Protein AF-X1Q5K1-F1 (afdb_monomer_lite)

pLDDT: mean 83.17, std 6.14, range [56.25, 90.0]

Organism: NCBI:txid412755

Sequence (52 aa):
LLFFKGSSTEITWEKPDLRSRTLFLDKEGNRIALAPGNVWIQIVPSDLKIQH

Foldseek 3Di:
DDADPNDDADWDWDDPDPPDDIFIAHPVRDTDDDDPDDDDDDDDDPPDDDDD

InterPro domains:
  IPR023158 YerB-like superfamily [G3DSA:3.50.90.10] (1-52)
  IPR023158 YerB-like superfamily [SSF159774] (2-47)
  IPR035328 DUF3048, C-terminal domain [PF17479] (2-41)

Structure (mmCIF, N/CA/C/O backbone):
data_AF-X1Q5K1-F1
#
_entry.id   AF-X1Q5K1-F1
#
loop_
_atom_site.group_PDB
_atom_site.id
_atom_site.type_symbol
_atom_site.label_atom_id
_atom_site.label_alt_id
_atom_site.label_comp_id
_atom_site.label_asym_id
_atom_site.label_entity_id
_ato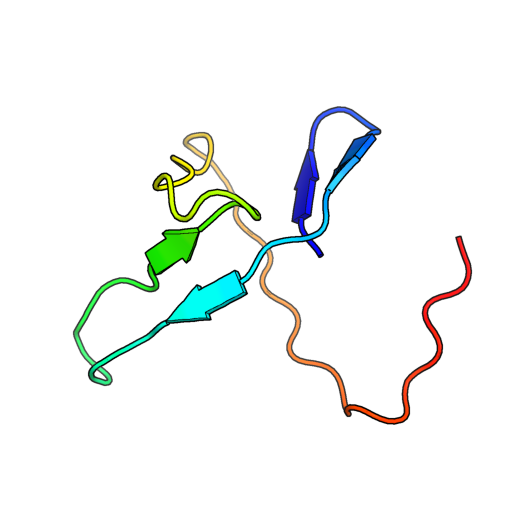m_site.label_seq_id
_atom_site.pdbx_PDB_ins_code
_atom_site.Cartn_x
_atom_site.Cartn_y
_atom_site.Cartn_z
_atom_site.occupancy
_atom_site.B_iso_or_equiv
_atom_site.auth_seq_id
_atom_site.auth_comp_id
_atom_site.auth_asym_id
_atom_site.auth_atom_id
_atom_site.pdbx_PDB_model_num
ATOM 1 N N . LEU A 1 1 ? 3.583 1.464 4.127 1.00 82.19 1 LEU A N 1
ATOM 2 C CA . LEU A 1 1 ? 3.136 2.361 5.219 1.00 82.19 1 LEU A CA 1
ATOM 3 C C . LEU A 1 1 ? 1.938 3.160 4.734 1.00 82.19 1 LEU A C 1
ATOM 5 O O . LEU A 1 1 ? 1.954 3.618 3.597 1.00 82.19 1 LEU A O 1
ATOM 9 N N . LEU A 1 2 ? 0.920 3.303 5.573 1.00 83.44 2 LEU A N 1
ATOM 10 C CA . LEU A 1 2 ? -0.230 4.176 5.371 1.00 83.44 2 LEU A CA 1
ATOM 11 C C . LEU A 1 2 ? -0.132 5.339 6.353 1.00 83.44 2 LEU A C 1
ATOM 13 O O . LEU A 1 2 ? 0.066 5.114 7.545 1.00 83.44 2 LEU A O 1
ATOM 17 N N . PHE A 1 3 ? -0.300 6.561 5.857 1.00 83.00 3 PHE A N 1
ATOM 18 C CA . PHE A 1 3 ? -0.362 7.764 6.680 1.00 83.00 3 PHE A CA 1
ATOM 19 C C . PHE A 1 3 ? -1.788 8.289 6.677 1.00 83.00 3 PHE A C 1
ATOM 21 O O . PHE A 1 3 ? -2.311 8.671 5.630 1.00 83.00 3 PHE A O 1
ATOM 28 N N . PHE A 1 4 ? -2.433 8.291 7.839 1.00 80.69 4 PHE A N 1
ATOM 29 C CA . PHE A 1 4 ? -3.810 8.750 7.966 1.00 80.69 4 PHE A CA 1
ATOM 30 C C . PHE A 1 4 ? -4.032 9.423 9.319 1.00 80.69 4 PHE A C 1
ATOM 32 O O . PHE A 1 4 ? -3.646 8.890 10.354 1.00 80.69 4 PHE A O 1
ATOM 39 N N . LYS A 1 5 ? -4.653 10.613 9.312 1.00 76.94 5 LYS A N 1
ATOM 40 C CA . LYS A 1 5 ? -4.971 11.408 10.519 1.00 76.94 5 LYS A CA 1
ATOM 41 C C . LYS A 1 5 ? -3.781 11.643 11.472 1.00 76.94 5 LYS A C 1
ATOM 43 O O . LYS A 1 5 ? -3.960 11.703 12.681 1.00 76.94 5 LYS A O 1
ATOM 48 N N . GLY A 1 6 ? -2.569 11.783 10.932 1.00 79.88 6 GLY A N 1
ATOM 49 C CA . GLY A 1 6 ? -1.354 11.988 11.733 1.00 79.88 6 GLY A CA 1
ATOM 50 C C . GLY A 1 6 ? -0.772 10.711 12.347 1.00 79.88 6 GLY A C 1
ATOM 51 O O . GLY A 1 6 ? 0.224 10.784 13.057 1.00 79.88 6 GLY A O 1
ATOM 52 N N . SER A 1 7 ? -1.348 9.544 12.056 1.00 79.62 7 SER A N 1
ATOM 53 C CA . SER A 1 7 ? -0.799 8.246 12.443 1.00 79.62 7 SER A CA 1
ATOM 54 C C . SER A 1 7 ? -0.193 7.535 11.237 1.00 79.62 7 SER A C 1
ATOM 56 O O . SER A 1 7 ? -0.705 7.623 10.117 1.00 79.62 7 SER A O 1
ATOM 58 N N . SER A 1 8 ? 0.904 6.820 11.478 1.00 84.56 8 SER A N 1
ATOM 59 C CA . SER A 1 8 ? 1.487 5.883 10.528 1.00 84.56 8 SER A CA 1
ATOM 60 C C . SER A 1 8 ? 1.082 4.461 10.904 1.00 84.56 8 SER A C 1
ATOM 62 O O . SER A 1 8 ? 1.039 4.082 12.074 1.00 84.56 8 SER A O 1
ATOM 64 N N . THR A 1 9 ? 0.730 3.662 9.907 1.00 85.00 9 THR A N 1
ATOM 65 C CA . THR A 1 9 ? 0.367 2.259 10.101 1.00 85.00 9 THR A CA 1
ATOM 66 C C . THR A 1 9 ? 1.065 1.417 9.054 1.00 85.00 9 THR A C 1
ATOM 68 O O . THR A 1 9 ? 1.114 1.755 7.869 1.00 85.00 9 THR A O 1
ATOM 71 N N . GLU A 1 10 ? 1.652 0.316 9.495 1.00 87.75 10 GLU A N 1
ATOM 72 C CA . GLU A 1 10 ? 2.244 -0.652 8.589 1.00 87.75 10 GLU A CA 1
ATOM 73 C C . GLU A 1 10 ? 1.143 -1.519 7.985 1.00 87.75 10 GLU A C 1
ATOM 75 O O . GLU A 1 10 ? 0.293 -2.053 8.693 1.00 87.75 10 GLU A O 1
ATOM 80 N N . ILE A 1 11 ? 1.147 -1.587 6.658 1.00 90.00 11 ILE A N 1
ATOM 81 C CA . ILE A 1 11 ? 0.115 -2.233 5.857 1.00 90.00 11 ILE A CA 1
ATOM 82 C C . ILE A 1 11 ? 0.790 -3.039 4.757 1.00 90.00 11 ILE A C 1
ATOM 84 O O . ILE A 1 11 ? 1.876 -2.668 4.292 1.00 90.00 11 ILE A O 1
ATOM 88 N N . THR A 1 12 ? 0.124 -4.093 4.313 1.00 90.00 12 THR A N 1
ATOM 89 C CA . THR A 1 12 ? 0.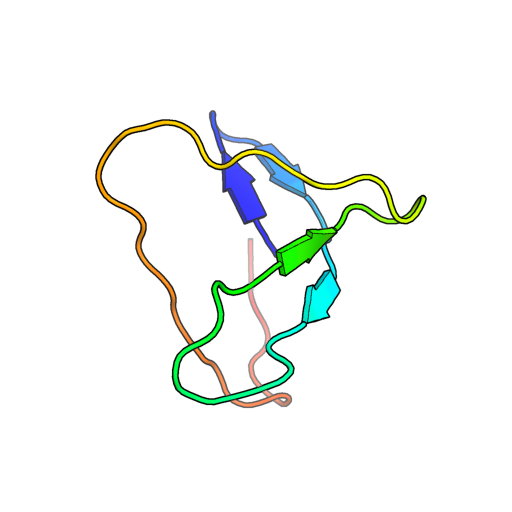479 -4.816 3.094 1.00 90.00 12 THR A CA 1
ATOM 90 C C . THR A 1 12 ? -0.471 -4.402 1.977 1.00 90.00 12 THR A C 1
ATOM 92 O O . THR A 1 12 ? -1.546 -3.839 2.209 1.00 90.00 12 THR A O 1
ATOM 95 N N . TRP A 1 13 ? -0.047 -4.590 0.733 1.00 88.44 13 TRP A N 1
ATOM 96 C CA . TRP A 1 13 ? -0.898 -4.314 -0.412 1.00 88.44 13 TRP A CA 1
ATOM 97 C C . TRP A 1 13 ? -0.721 -5.380 -1.479 1.00 88.44 13 TRP A C 1
ATOM 99 O O . TRP A 1 13 ? 0.359 -5.946 -1.635 1.00 88.44 13 TRP A O 1
ATOM 109 N N . GLU A 1 14 ? -1.791 -5.627 -2.221 1.00 89.00 14 GLU A N 1
ATOM 110 C CA . GLU A 1 14 ? -1.814 -6.586 -3.315 1.00 89.00 14 GLU A CA 1
ATOM 111 C C . GLU A 1 14 ? -2.533 -5.978 -4.518 1.00 89.00 14 GLU A C 1
ATOM 113 O O . GLU A 1 14 ? -3.547 -5.285 -4.387 1.00 89.00 14 GLU A O 1
ATOM 118 N N . LYS A 1 15 ? -2.004 -6.226 -5.714 1.00 88.12 15 LYS A N 1
ATOM 119 C CA . LYS A 1 15 ? -2.650 -5.858 -6.973 1.00 88.12 15 LYS A CA 1
ATOM 120 C C . LYS A 1 15 ? -2.544 -7.042 -7.937 1.00 88.12 15 LYS A C 1
ATOM 122 O O . LYS A 1 15 ? -1.530 -7.151 -8.622 1.00 88.12 15 LYS A O 1
ATOM 127 N N . PRO A 1 16 ? -3.572 -7.910 -7.990 1.00 84.38 16 PRO A N 1
ATOM 128 C CA . PRO A 1 16 ? -3.511 -9.159 -8.751 1.00 84.38 16 PRO A CA 1
ATOM 129 C C . PRO A 1 16 ? -3.310 -8.937 -10.251 1.00 84.38 16 PRO A C 1
ATOM 131 O O . PRO A 1 16 ? -2.599 -9.683 -10.915 1.00 84.38 16 PRO A O 1
ATOM 134 N N . ASP A 1 17 ? -3.922 -7.883 -10.789 1.00 89.44 17 ASP A N 1
ATOM 135 C CA . ASP A 1 17 ? -3.798 -7.521 -12.194 1.00 89.44 17 ASP A CA 1
ATOM 136 C C . ASP A 1 17 ? -3.833 -6.001 -12.397 1.00 89.44 17 ASP A C 1
ATOM 138 O O . ASP A 1 17 ? -4.220 -5.227 -11.513 1.00 89.44 17 ASP A O 1
ATOM 142 N N . LEU A 1 18 ? -3.425 -5.555 -13.588 1.00 83.06 18 LEU A N 1
ATOM 143 C CA . LEU A 1 18 ? -3.335 -4.137 -13.946 1.00 83.06 18 LEU A CA 1
ATOM 144 C C . LEU A 1 18 ? -4.685 -3.407 -13.898 1.00 83.06 18 LEU A C 1
ATOM 146 O O . LEU A 1 18 ? -4.709 -2.219 -13.576 1.00 83.06 18 LEU A O 1
ATOM 150 N N . ARG A 1 19 ? -5.802 -4.097 -14.141 1.00 86.75 19 ARG A N 1
ATOM 151 C CA . ARG A 1 19 ? -7.159 -3.524 -14.143 1.00 86.75 19 ARG A CA 1
ATOM 152 C C . ARG A 1 19 ? -7.839 -3.612 -12.774 1.00 86.75 19 ARG A C 1
ATOM 154 O O . ARG A 1 19 ? -8.749 -2.835 -12.498 1.00 86.75 19 ARG A O 1
ATOM 161 N N . SER A 1 20 ? -7.372 -4.499 -11.905 1.00 84.88 20 SER A N 1
ATOM 162 C CA . SER A 1 20 ? -7.899 -4.695 -10.563 1.00 84.88 20 SER A CA 1
ATOM 163 C C . SER A 1 20 ? -7.594 -3.528 -9.643 1.00 84.88 20 SER A C 1
ATOM 165 O O . SER A 1 20 ? -6.603 -2.808 -9.783 1.00 84.88 20 SER A O 1
ATOM 167 N N . ARG A 1 21 ? -8.449 -3.350 -8.641 1.00 83.56 21 ARG A N 1
ATOM 168 C CA . ARG A 1 21 ? -8.191 -2.388 -7.570 1.00 83.56 21 ARG A CA 1
ATOM 169 C C . ARG A 1 21 ? -7.059 -2.901 -6.690 1.00 83.56 21 ARG A C 1
ATOM 171 O O . ARG A 1 21 ? -7.037 -4.077 -6.347 1.00 83.56 21 ARG A O 1
ATOM 178 N N . THR A 1 22 ? -6.163 -2.005 -6.292 1.00 87.69 22 THR A N 1
ATOM 179 C CA . THR A 1 22 ? -5.183 -2.307 -5.247 1.00 87.69 22 THR A CA 1
ATOM 180 C C . THR A 1 22 ? -5.922 -2.585 -3.941 1.00 87.69 22 THR A C 1
ATOM 182 O O . THR A 1 22 ? -6.771 -1.797 -3.512 1.00 87.69 22 THR A O 1
ATOM 185 N N . LEU A 1 23 ? -5.630 -3.727 -3.334 1.00 88.56 23 LEU A N 1
ATOM 186 C CA . LEU A 1 23 ? -6.103 -4.111 -2.016 1.00 88.56 23 LEU A CA 1
ATOM 187 C C . LEU A 1 23 ? -5.072 -3.635 -1.001 1.00 88.56 23 LEU A C 1
ATOM 189 O O . LEU A 1 23 ? -3.897 -3.948 -1.139 1.00 88.56 23 LEU A O 1
ATOM 193 N N . PHE A 1 24 ? -5.512 -2.872 -0.007 1.00 88.88 24 PHE A N 1
ATOM 194 C CA . PHE A 1 24 ? -4.694 -2.486 1.138 1.00 88.88 24 PHE A CA 1
ATOM 195 C C . PHE A 1 24 ? -5.185 -3.289 2.337 1.00 88.88 24 PHE A C 1
ATOM 197 O O . PHE A 1 24 ? -6.390 -3.329 2.595 1.00 88.88 24 PHE A O 1
ATOM 204 N N . LEU A 1 25 ? -4.267 -3.959 3.018 1.00 89.88 25 LEU A N 1
ATOM 205 C CA . LEU A 1 25 ? -4.541 -4.909 4.087 1.00 89.88 25 LEU A CA 1
ATOM 206 C C . LEU A 1 25 ? -3.765 -4.481 5.336 1.00 89.88 25 LEU A C 1
ATOM 208 O O . LEU A 1 25 ? -2.634 -3.996 5.238 1.00 89.88 25 LEU A O 1
ATOM 212 N N . ASP A 1 26 ? -4.371 -4.632 6.507 1.00 88.19 26 ASP A N 1
ATOM 213 C CA . ASP A 1 26 ? -3.658 -4.470 7.774 1.00 88.19 26 ASP A CA 1
ATOM 214 C C . ASP A 1 26 ? -2.783 -5.701 8.086 1.00 88.19 26 ASP A C 1
ATOM 216 O O . ASP A 1 26 ? -2.678 -6.645 7.297 1.00 88.19 26 ASP A O 1
ATOM 220 N N . LYS A 1 27 ? -2.125 -5.694 9.250 1.00 86.69 27 LYS A N 1
ATOM 221 C CA . LYS A 1 27 ? -1.294 -6.822 9.702 1.00 86.69 27 LYS A CA 1
ATOM 222 C C . LYS A 1 27 ? -2.087 -8.101 9.979 1.00 86.69 27 LYS A C 1
ATOM 224 O O . LYS A 1 27 ? -1.499 -9.176 9.974 1.00 86.69 27 LYS A O 1
ATOM 229 N N . GLU A 1 28 ? -3.384 -7.984 10.235 1.00 86.06 28 GLU A N 1
ATOM 230 C CA . GLU A 1 28 ? -4.293 -9.100 10.508 1.00 86.06 28 GLU A CA 1
ATOM 231 C C . GLU A 1 28 ? -4.953 -9.626 9.218 1.00 86.06 28 GLU A C 1
ATOM 233 O O . GLU A 1 28 ? -5.666 -10.626 9.248 1.00 86.06 28 GLU A O 1
ATOM 238 N N . GLY A 1 2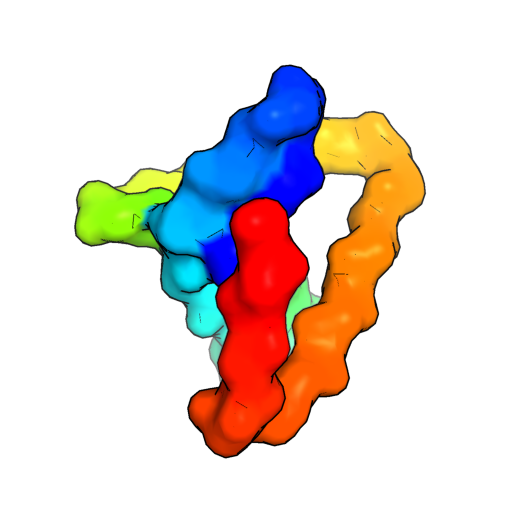9 ? -4.681 -8.992 8.070 1.00 86.31 29 GLY A N 1
ATOM 239 C CA . GLY A 1 29 ? -5.251 -9.343 6.772 1.00 86.31 29 GLY A CA 1
ATOM 240 C C . GLY A 1 29 ? -6.628 -8.730 6.516 1.00 86.31 29 GLY A C 1
ATOM 241 O O . GLY A 1 29 ? -7.267 -9.070 5.518 1.00 86.31 29 GLY A O 1
ATOM 242 N N . ASN A 1 30 ? -7.104 -7.812 7.363 1.00 87.69 30 ASN A N 1
ATOM 243 C CA . ASN A 1 30 ? -8.364 -7.122 7.116 1.00 87.69 30 ASN A CA 1
ATOM 244 C C . ASN A 1 30 ? -8.177 -6.022 6.077 1.00 87.69 30 ASN A C 1
ATOM 246 O O . ASN A 1 30 ? -7.178 -5.300 6.040 1.00 87.69 30 ASN A O 1
ATOM 250 N N . ARG A 1 31 ? -9.193 -5.856 5.232 1.00 86.88 31 ARG A N 1
ATOM 251 C CA . ARG A 1 31 ? -9.168 -4.866 4.162 1.00 86.88 31 ARG A CA 1
ATOM 252 C C . ARG A 1 31 ? -9.363 -3.458 4.713 1.00 86.88 31 ARG A C 1
ATOM 254 O O . ARG A 1 31 ? -10.397 -3.145 5.300 1.00 86.88 31 ARG A O 1
ATOM 261 N N . ILE A 1 32 ? -8.411 -2.582 4.422 1.00 86.12 32 ILE A N 1
ATOM 262 C CA . ILE A 1 32 ? -8.471 -1.171 4.782 1.00 86.12 32 ILE A CA 1
ATOM 263 C C . ILE A 1 32 ? -9.228 -0.420 3.688 1.00 86.12 32 ILE A C 1
ATOM 265 O O . ILE A 1 32 ? -8.792 -0.333 2.536 1.00 86.12 32 ILE A O 1
ATOM 269 N N . ALA A 1 33 ? -10.378 0.145 4.051 1.00 82.19 33 ALA A N 1
ATOM 270 C CA . ALA A 1 33 ? -11.083 1.085 3.196 1.00 82.19 33 ALA A CA 1
ATOM 271 C C . ALA A 1 33 ? -10.354 2.435 3.228 1.00 82.19 33 ALA A C 1
ATOM 273 O O . ALA A 1 33 ? -10.314 3.107 4.259 1.00 82.19 33 ALA A O 1
ATOM 274 N N . 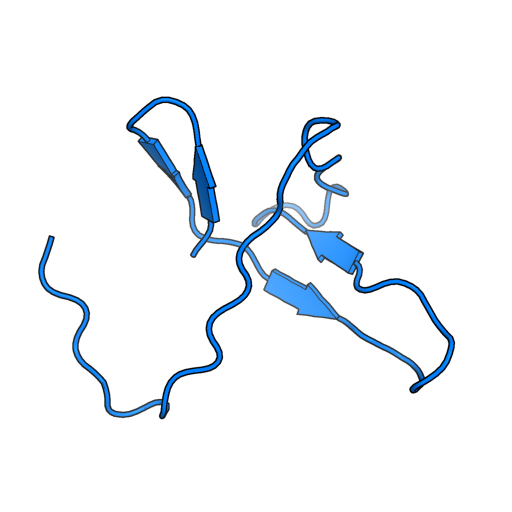LEU A 1 34 ? -9.777 2.836 2.095 1.00 79.19 34 LEU A N 1
ATOM 275 C CA . LEU A 1 34 ? -9.244 4.187 1.953 1.00 79.19 34 LEU A CA 1
ATOM 276 C C . LEU A 1 34 ? -10.386 5.199 2.069 1.00 79.19 34 LEU A C 1
ATOM 278 O O . LEU A 1 34 ? -11.460 5.005 1.493 1.00 79.19 34 LEU A O 1
ATOM 282 N N . ALA A 1 35 ? -10.144 6.277 2.813 1.00 78.38 35 ALA A N 1
ATOM 283 C CA . ALA A 1 35 ? -11.108 7.358 2.919 1.00 78.38 35 ALA A CA 1
ATOM 284 C C . ALA A 1 35 ? -11.381 7.958 1.525 1.00 78.38 35 ALA A C 1
ATOM 286 O O . ALA A 1 35 ? -10.443 8.125 0.739 1.00 78.38 35 ALA A O 1
ATOM 287 N N . PRO A 1 36 ? -12.644 8.284 1.200 1.00 75.69 36 PRO A N 1
ATOM 288 C CA . PRO A 1 36 ? -12.9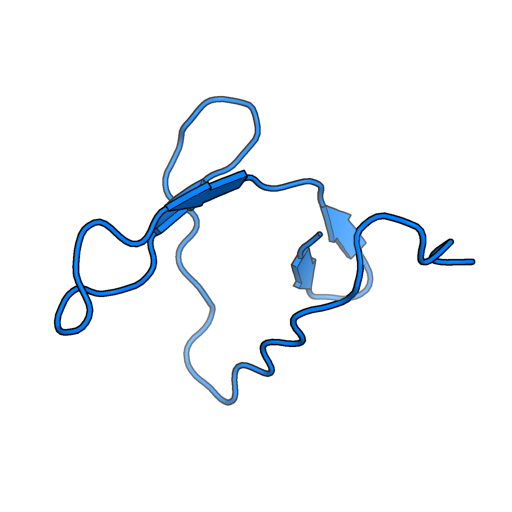75 8.928 -0.063 1.00 75.69 36 PRO A CA 1
ATOM 289 C C . PRO A 1 36 ? -12.258 10.280 -0.172 1.00 75.69 36 PRO A C 1
ATOM 291 O O . PRO A 1 36 ? -12.314 11.093 0.750 1.00 75.69 36 PRO A O 1
ATOM 294 N N . GLY A 1 37 ? -11.577 10.512 -1.295 1.00 81.56 37 GLY A N 1
ATOM 295 C CA . GLY A 1 37 ? -10.789 11.720 -1.530 1.00 81.56 37 GLY A CA 1
ATOM 296 C C . GLY A 1 37 ? -9.526 11.451 -2.344 1.00 81.56 37 GLY A C 1
ATOM 297 O O . GLY A 1 37 ? -9.408 10.431 -3.025 1.00 81.56 37 GLY A O 1
ATOM 298 N N . ASN A 1 38 ? -8.578 12.385 -2.266 1.00 81.94 38 ASN A N 1
ATOM 299 C CA . ASN A 1 38 ? -7.294 12.267 -2.947 1.00 81.94 38 ASN A CA 1
ATOM 300 C C . ASN A 1 38 ? -6.410 11.244 -2.230 1.00 81.94 38 ASN A C 1
ATOM 302 O O . ASN A 1 38 ? -6.106 11.394 -1.047 1.00 81.94 38 ASN A O 1
ATOM 306 N N . VAL A 1 39 ? -5.972 10.228 -2.968 1.00 82.31 39 VAL A N 1
ATOM 307 C CA . VAL A 1 39 ? -5.017 9.225 -2.495 1.00 82.31 39 VAL A CA 1
ATOM 308 C C . VAL A 1 39 ? -3.705 9.456 -3.227 1.00 82.31 39 VAL A C 1
ATOM 310 O O . VAL A 1 39 ? -3.662 9.407 -4.455 1.00 82.31 39 VAL A O 1
ATOM 313 N N . TRP A 1 40 ? -2.634 9.695 -2.475 1.00 84.06 40 TRP A N 1
ATOM 314 C CA . TRP A 1 40 ? -1.286 9.778 -3.023 1.00 84.06 40 TRP A CA 1
ATOM 315 C C . TRP A 1 40 ? -0.560 8.458 -2.775 1.00 84.06 40 TRP A C 1
ATOM 317 O O . TRP A 1 40 ? -0.364 8.062 -1.627 1.00 84.06 40 TRP A O 1
ATOM 327 N N . ILE A 1 41 ? -0.183 7.764 -3.848 1.00 84.5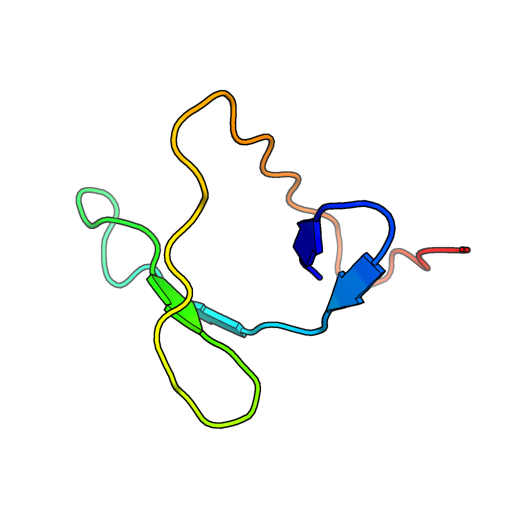0 41 ILE A N 1
ATOM 328 C CA . ILE A 1 41 ? 0.580 6.515 -3.775 1.00 84.50 41 ILE A CA 1
ATOM 329 C C . ILE A 1 41 ? 1.993 6.815 -4.252 1.00 84.50 41 ILE A C 1
ATOM 331 O O . ILE A 1 41 ? 2.195 7.209 -5.398 1.00 84.50 41 ILE A O 1
ATOM 335 N N . GLN A 1 42 ? 2.969 6.601 -3.377 1.00 85.06 42 GLN A N 1
ATOM 336 C CA . GLN A 1 42 ? 4.379 6.738 -3.705 1.00 85.06 42 GLN A CA 1
ATOM 337 C C . GLN A 1 42 ? 5.038 5.364 -3.640 1.00 85.06 42 GLN A C 1
ATOM 339 O O . GLN A 1 42 ? 5.090 4.737 -2.584 1.00 85.06 42 GLN A O 1
ATOM 344 N N . ILE A 1 43 ? 5.531 4.895 -4.783 1.00 83.81 43 ILE A N 1
ATOM 345 C CA . ILE A 1 43 ? 6.365 3.698 -4.854 1.00 83.81 43 ILE A CA 1
ATOM 346 C C . ILE A 1 43 ? 7.802 4.157 -4.636 1.00 83.81 43 ILE A C 1
ATOM 348 O O . ILE A 1 43 ? 8.281 5.049 -5.336 1.00 83.81 43 ILE A O 1
ATOM 352 N N . VAL A 1 44 ? 8.467 3.572 -3.646 1.00 85.88 44 VAL A N 1
ATOM 353 C CA . VAL A 1 44 ? 9.851 3.891 -3.298 1.00 85.88 44 VAL A CA 1
ATOM 354 C C . VAL A 1 44 ? 10.734 2.653 -3.442 1.00 85.88 44 VAL A C 1
ATOM 356 O O . VAL A 1 44 ? 10.242 1.537 -3.254 1.00 85.88 44 VAL A O 1
ATOM 359 N N . PRO A 1 45 ? 12.024 2.827 -3.768 1.00 85.50 45 PRO A N 1
ATOM 360 C CA . PRO A 1 45 ? 13.012 1.759 -3.682 1.00 85.50 45 PRO A CA 1
ATOM 361 C C . PRO A 1 45 ? 13.060 1.132 -2.280 1.00 85.50 45 PRO A C 1
ATOM 363 O O . PRO A 1 45 ? 12.846 1.815 -1.278 1.00 85.50 45 PRO A O 1
ATOM 366 N N . SER A 1 46 ? 13.343 -0.169 -2.199 1.00 79.38 46 SER A N 1
ATOM 367 C CA . SER A 1 46 ? 13.349 -0.925 -0.934 1.00 79.38 46 SER A CA 1
ATOM 368 C C . SER A 1 46 ? 14.490 -0.552 0.016 1.00 79.38 46 SER A C 1
ATOM 370 O O . SER A 1 46 ? 14.435 -0.869 1.200 1.00 79.38 46 SER A O 1
ATOM 372 N N . ASP A 1 47 ? 15.535 0.092 -0.495 1.00 84.81 47 ASP A N 1
ATOM 373 C CA . ASP A 1 47 ? 16.677 0.608 0.260 1.00 84.81 47 ASP A CA 1
ATOM 374 C C . ASP A 1 47 ? 16.434 2.017 0.826 1.00 84.81 47 ASP A C 1
ATOM 376 O O . ASP A 1 47 ? 17.251 2.524 1.603 1.00 84.81 47 ASP A O 1
ATOM 380 N N . LEU A 1 48 ? 15.301 2.647 0.491 1.00 80.38 48 LEU A N 1
ATOM 381 C CA . LEU A 1 48 ? 14.948 3.955 1.020 1.00 80.38 48 LEU A CA 1
ATOM 382 C C . LEU A 1 48 ? 14.636 3.860 2.519 1.00 80.38 48 LEU A C 1
ATOM 384 O O . LEU A 1 48 ? 13.650 3.256 2.945 1.00 80.38 48 LEU A O 1
ATOM 388 N N . LYS A 1 49 ? 15.447 4.540 3.331 1.00 73.81 49 LYS A N 1
ATOM 389 C CA . LYS A 1 49 ? 15.171 4.732 4.757 1.00 73.81 49 LYS A CA 1
ATOM 390 C C . LYS A 1 49 ? 14.191 5.883 4.938 1.00 73.81 49 LYS A C 1
ATOM 392 O O . LYS A 1 49 ? 14.543 7.042 4.737 1.00 73.81 49 LYS A O 1
ATOM 397 N N . ILE A 1 50 ? 12.969 5.559 5.346 1.00 70.38 50 ILE A N 1
ATOM 398 C CA . ILE A 1 50 ? 11.975 6.559 5.737 1.00 70.38 50 ILE A CA 1
ATOM 399 C C . ILE A 1 50 ? 12.322 7.020 7.160 1.00 70.38 50 ILE A C 1
ATOM 401 O O . ILE A 1 50 ? 12.210 6.240 8.104 1.00 70.38 50 ILE A O 1
ATOM 405 N N . GLN A 1 51 ? 12.794 8.260 7.306 1.00 66.31 51 GLN A N 1
ATOM 406 C CA . GLN A 1 51 ? 12.967 8.910 8.609 1.00 66.31 51 GLN A CA 1
ATOM 407 C C . GLN A 1 51 ? 11.679 9.660 8.963 1.00 66.31 51 GLN A C 1
ATOM 409 O O . GLN A 1 51 ? 11.192 10.454 8.157 1.00 66.31 51 GLN A O 1
ATOM 414 N N . HIS A 1 52 ? 11.130 9.354 10.139 1.00 56.25 52 HIS A N 1
ATOM 415 C CA . HIS A 1 52 ? 9.940 9.977 10.718 1.00 56.25 52 HIS A CA 1
ATOM 416 C C . HIS A 1 52 ? 10.310 10.899 11.868 1.00 56.25 52 HIS A C 1
ATOM 418 O O . HIS A 1 52 ? 11.216 10.512 12.641 1.00 56.25 52 HIS A O 1
#

Secondary structure (DSSP, 8-state):
-EEETTEEE--EEE-SSSSSPPEEE-TTS-B--PPSS--------TT-----

Radius of gyration: 12.07 Å; chains: 1; bounding box: 30×22×27 Å